Protein AF-A0A183LJD5-F1 (afdb_monomer_lite)

Sequence (108 aa):
MLAHQQLKKSAWPSNQEWQSSRIRQHSSRSTKSRHQIATLRIIVEQSIESNSSLYINFIDYEKAFDSVDGTTLWKLLRHYGVPQKIVNIIQNYYDGLNCKIVHEGQLT

Organism: NCBI:txid48269

Foldseek 3Di:
DDDDDDDDDDDDDPVVVVVVVVCVVVCPPVVVVVVVVVVVVVVVVVCVVVVHDDDDDDDDDPPPVVPDDLVVVLVVCVVVPNDPVVSVVVVCVVVPPPPQDDDPNDTD

Secondary structure (DSSP, 8-state):
--------------HHHHHHHHHHHHHHHHHHHHHHHHHHHHHHHHHHHTT------------TTTSS-HHHHHHHHHHTT--HHHHHHHHHHHT------EETTEE-

Radius of gyration: 26.85 Å; chains: 1; bounding box: 64×61×70 Å

pLDDT: mean 73.1, std 19.79, range [37.75, 97.06]

Structure (mmCIF, N/CA/C/O backbone):
data_AF-A0A183LJD5-F1
#
_entry.id   AF-A0A183LJD5-F1
#
loop_
_atom_site.group_PDB
_atom_site.id
_atom_site.type_symbol
_atom_site.label_atom_id
_atom_site.label_alt_id
_atom_site.label_comp_id
_atom_site.label_asym_id
_atom_site.label_entity_id
_atom_site.label_seq_id
_atom_site.pdbx_PDB_ins_code
_atom_site.Cartn_x
_atom_site.Cartn_y
_atom_site.Cartn_z
_atom_site.occupancy
_atom_site.B_iso_or_equiv
_atom_site.auth_seq_id
_atom_site.auth_comp_id
_atom_site.auth_asym_id
_atom_site.auth_ato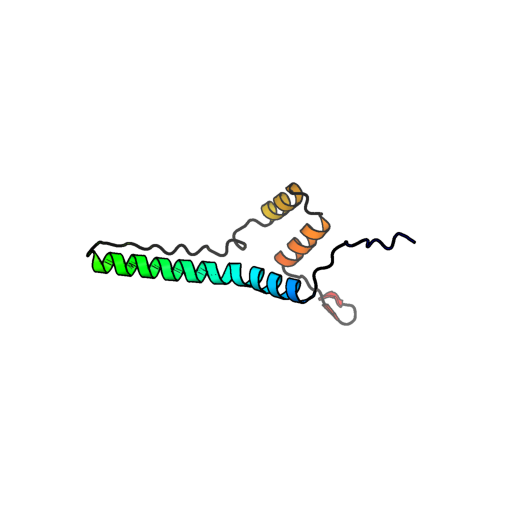m_id
_atom_site.pdbx_PDB_model_num
ATOM 1 N N . MET A 1 1 ? -19.925 50.345 -44.582 1.00 50.72 1 MET A N 1
ATOM 2 C CA . MET A 1 1 ? -20.184 50.134 -43.139 1.00 50.72 1 MET A CA 1
ATOM 3 C C . MET A 1 1 ? -20.678 48.708 -42.961 1.00 50.72 1 MET A C 1
ATOM 5 O O . MET A 1 1 ? -21.448 48.288 -43.812 1.00 50.72 1 MET A O 1
ATOM 9 N N . LEU A 1 2 ? -20.256 48.026 -41.884 1.00 41.53 2 LEU A N 1
ATOM 10 C CA . LEU A 1 2 ? -20.375 46.575 -41.593 1.00 41.53 2 LEU A CA 1
ATOM 11 C C . LEU A 1 2 ? -19.231 45.754 -42.230 1.00 41.53 2 LEU A C 1
ATOM 13 O O . LEU A 1 2 ? -18.918 45.966 -43.390 1.00 41.53 2 LEU A O 1
ATOM 17 N N . ALA A 1 3 ? -18.525 44.845 -41.555 1.00 40.28 3 ALA A N 1
ATOM 18 C CA . ALA A 1 3 ? -18.724 44.225 -40.251 1.00 40.28 3 ALA A CA 1
ATOM 19 C C . ALA A 1 3 ? -17.363 43.991 -39.569 1.00 40.28 3 ALA A C 1
ATOM 21 O O . ALA A 1 3 ? -16.449 43.421 -40.158 1.00 40.28 3 ALA A O 1
ATOM 22 N N . HIS A 1 4 ? -17.248 44.411 -38.311 1.00 45.16 4 HIS A N 1
ATOM 23 C CA . HIS A 1 4 ? -16.160 44.013 -37.429 1.00 45.16 4 HIS A CA 1
ATOM 24 C C . HIS A 1 4 ? -16.742 42.934 -36.514 1.00 45.16 4 HIS A C 1
ATOM 26 O O . HIS A 1 4 ? -17.504 43.243 -35.599 1.00 45.16 4 HIS A O 1
ATOM 32 N N . GLN A 1 5 ? -16.458 41.663 -36.807 1.00 47.62 5 GLN A N 1
ATOM 33 C CA . GLN A 1 5 ? -16.911 40.544 -35.986 1.00 47.62 5 GLN A CA 1
ATOM 34 C C . GLN A 1 5 ? -15.732 39.653 -35.598 1.00 47.62 5 GLN A C 1
ATOM 36 O O . GLN A 1 5 ? -15.198 38.877 -36.379 1.00 47.62 5 GLN A O 1
ATOM 41 N N . GLN A 1 6 ? -15.333 39.861 -34.345 1.00 46.94 6 GLN A N 1
ATOM 42 C CA . GLN A 1 6 ? -14.789 38.908 -33.381 1.00 46.94 6 GLN A CA 1
ATOM 43 C C . GLN A 1 6 ? -14.782 37.433 -33.820 1.00 46.94 6 GLN A C 1
ATOM 45 O O . GLN A 1 6 ? -15.837 36.815 -33.953 1.00 46.94 6 GLN A O 1
ATOM 50 N N . LEU A 1 7 ? -13.592 36.831 -33.833 1.00 40.38 7 LEU A N 1
ATOM 51 C CA . LEU A 1 7 ? -13.413 35.395 -33.634 1.00 40.38 7 LEU A CA 1
ATOM 52 C C . LEU A 1 7 ? -12.653 35.176 -32.323 1.00 40.38 7 LEU A C 1
ATOM 54 O O . LEU A 1 7 ? -11.437 35.330 -32.240 1.00 40.38 7 LEU A O 1
ATOM 58 N N . LYS A 1 8 ? -13.403 34.832 -31.271 1.00 45.53 8 LYS A N 1
ATOM 59 C CA . LYS A 1 8 ? -12.852 34.206 -30.069 1.00 45.53 8 LYS A CA 1
ATOM 60 C C . LYS A 1 8 ? -12.678 32.702 -30.314 1.00 45.53 8 LYS A C 1
ATOM 62 O O . LYS A 1 8 ? -13.601 32.068 -30.818 1.00 45.53 8 LYS A O 1
ATOM 67 N N . LYS A 1 9 ? -11.594 32.176 -29.725 1.00 45.16 9 LYS A N 1
ATOM 68 C CA . LYS A 1 9 ? -11.431 30.884 -29.013 1.00 45.16 9 LYS A CA 1
ATOM 69 C C . LYS A 1 9 ? -10.458 29.884 -29.655 1.00 45.16 9 LYS A C 1
ATOM 71 O O . LYS A 1 9 ? -10.830 29.147 -30.552 1.00 45.16 9 LYS A O 1
ATOM 76 N N . SER A 1 10 ? -9.302 29.725 -29.011 1.00 38.56 10 SER A N 1
ATOM 77 C CA . SER A 1 10 ? -8.817 28.417 -28.526 1.00 38.56 10 SER A CA 1
ATOM 78 C C . SER A 1 10 ? -7.701 28.675 -27.501 1.00 38.56 10 SER A C 1
ATOM 80 O O . SER A 1 10 ? -6.559 28.934 -27.851 1.00 38.56 10 SER A O 1
ATOM 82 N N . ALA A 1 11 ? -8.074 28.931 -26.248 1.00 52.81 11 ALA A N 1
ATOM 83 C CA . ALA A 1 11 ? -8.071 27.913 -25.193 1.00 52.81 11 ALA A CA 1
ATOM 84 C C . ALA A 1 11 ? -6.656 27.630 -24.651 1.00 52.81 11 ALA A C 1
ATOM 86 O O . ALA A 1 11 ? -6.102 26.555 -24.848 1.00 52.81 11 ALA A O 1
ATOM 87 N N . TRP A 1 12 ? -6.100 28.598 -23.916 1.00 37.75 12 TRP A N 1
ATOM 88 C CA . TRP A 1 12 ? -5.090 28.311 -22.900 1.00 37.75 12 TRP A CA 1
ATOM 89 C C . TRP A 1 12 ? -5.568 28.911 -21.574 1.00 37.75 12 TRP A C 1
ATOM 91 O O . TRP A 1 12 ? -5.804 30.122 -21.529 1.00 37.75 12 TRP A O 1
ATOM 101 N N . PRO A 1 13 ? -5.776 28.101 -20.523 1.00 46.25 13 PRO A N 1
ATOM 102 C CA . PRO A 1 13 ? -6.211 28.624 -19.241 1.00 46.25 13 PRO A CA 1
ATOM 103 C C . PRO A 1 13 ? -5.095 29.488 -18.648 1.00 46.25 13 PRO A C 1
ATOM 105 O O . PRO A 1 13 ? -3.917 29.115 -18.670 1.00 46.25 13 PRO A O 1
ATOM 108 N N . SER A 1 14 ? -5.456 30.675 -18.160 1.00 64.81 14 SER A N 1
ATOM 109 C CA . SER A 1 14 ? -4.505 31.616 -17.567 1.00 64.81 14 SER A CA 1
ATOM 110 C C . SER A 1 14 ? -3.893 31.018 -16.293 1.00 64.81 14 SER A C 1
ATOM 112 O O . SER A 1 14 ? -4.463 30.129 -15.657 1.00 64.81 14 SER A O 1
ATOM 114 N N . ASN A 1 15 ? -2.708 31.492 -15.898 1.00 57.56 15 ASN A N 1
ATOM 115 C CA . ASN A 1 15 ? -1.936 30.928 -14.781 1.00 57.56 15 ASN A CA 1
ATOM 116 C C . ASN A 1 15 ? -2.719 30.798 -13.452 1.00 57.56 15 ASN A C 1
ATOM 118 O O . ASN A 1 15 ? -2.361 29.961 -12.625 1.00 57.56 15 ASN A O 1
ATOM 122 N N . GLN A 1 16 ? -3.798 31.561 -13.242 1.00 49.41 16 GLN A N 1
ATOM 123 C CA . GLN A 1 16 ? -4.675 31.426 -12.072 1.00 49.41 16 GLN A CA 1
ATOM 124 C C . GLN A 1 16 ? -5.545 30.163 -12.108 1.00 49.41 16 GLN A C 1
ATOM 126 O O . GLN A 1 16 ? -5.702 29.512 -11.078 1.00 49.41 16 GLN A O 1
ATOM 131 N N . GLU A 1 17 ? -6.045 29.748 -13.273 1.00 52.66 17 GLU A N 1
ATOM 132 C CA . GLU A 1 17 ? -6.800 28.496 -13.410 1.00 52.66 17 GLU A CA 1
ATOM 133 C C . GLU A 1 17 ? -5.898 27.276 -13.194 1.00 52.66 17 GLU A C 1
ATOM 135 O O . GLU A 1 17 ? -6.329 26.294 -12.585 1.00 52.66 17 GLU A O 1
ATOM 140 N N . TRP A 1 18 ? -4.622 27.361 -13.591 1.00 50.34 18 TRP A N 1
ATOM 141 C CA . TRP A 1 18 ? -3.602 26.359 -13.265 1.00 50.34 18 TRP A CA 1
ATOM 142 C C . TRP A 1 18 ? -3.335 26.271 -11.761 1.00 50.34 18 TRP A C 1
ATOM 144 O O . TRP A 1 18 ? -3.267 25.170 -11.218 1.00 50.34 18 TRP A O 1
ATOM 154 N N . GLN A 1 19 ? -3.222 27.409 -11.075 1.00 46.94 19 GLN A N 1
ATOM 155 C CA . GLN A 1 19 ? -3.029 27.471 -9.621 1.00 46.94 19 GLN A CA 1
ATOM 156 C C . GLN A 1 19 ? -4.251 26.903 -8.876 1.00 46.94 19 GLN A C 1
ATOM 158 O O . GLN A 1 19 ? -4.103 26.034 -8.016 1.00 46.94 19 GLN A O 1
ATOM 163 N N . SER A 1 20 ? -5.471 27.291 -9.264 1.00 48.88 20 SER A N 1
ATOM 164 C CA . SER A 1 20 ? -6.712 26.766 -8.677 1.00 48.88 20 SER A CA 1
ATOM 165 C C . SER A 1 20 ? -6.939 25.280 -8.981 1.00 48.88 20 SER A C 1
ATOM 167 O O . SER A 1 20 ? -7.474 24.552 -8.145 1.00 48.88 20 SER A O 1
ATOM 169 N N . SER A 1 21 ? -6.516 24.796 -10.150 1.00 47.62 21 SER A N 1
ATOM 170 C CA . SER A 1 21 ? -6.586 23.370 -10.507 1.00 47.62 21 SER A CA 1
ATOM 171 C C . SER A 1 21 ? -5.537 22.542 -9.760 1.00 47.62 21 SER A C 1
ATOM 173 O O . SER A 1 21 ? -5.839 21.439 -9.310 1.00 47.62 21 SER A O 1
ATOM 175 N N . ARG A 1 22 ? -4.345 23.099 -9.516 1.00 46.28 22 ARG A N 1
ATOM 176 C CA . ARG A 1 22 ? -3.282 22.479 -8.708 1.00 46.28 22 ARG A CA 1
ATOM 177 C C . ARG A 1 22 ? -3.662 22.377 -7.228 1.00 46.28 22 ARG A C 1
ATOM 179 O O . ARG A 1 22 ? -3.438 21.335 -6.620 1.00 46.28 22 ARG A O 1
ATOM 186 N N . ILE A 1 23 ? -4.318 23.402 -6.674 1.00 54.09 23 ILE A N 1
ATOM 187 C CA . ILE A 1 23 ? -4.860 23.385 -5.302 1.00 54.09 23 ILE A CA 1
ATOM 188 C C . ILE A 1 23 ? -6.006 22.364 -5.174 1.00 54.09 23 ILE A C 1
ATOM 190 O O . ILE A 1 23 ? -6.050 21.614 -4.198 1.00 54.09 23 ILE A O 1
ATOM 194 N N . ARG A 1 24 ? -6.887 22.244 -6.180 1.00 50.72 24 ARG A N 1
ATOM 195 C CA . ARG A 1 24 ? -7.938 21.205 -6.206 1.00 50.72 24 ARG A CA 1
ATOM 196 C C . ARG A 1 24 ? -7.371 19.782 -6.279 1.00 50.72 24 ARG A C 1
ATOM 198 O O . ARG A 1 24 ? -7.883 18.888 -5.603 1.00 50.72 24 ARG A O 1
ATOM 205 N N . GLN A 1 25 ? -6.289 19.565 -7.029 1.00 49.78 25 GLN A N 1
ATOM 206 C CA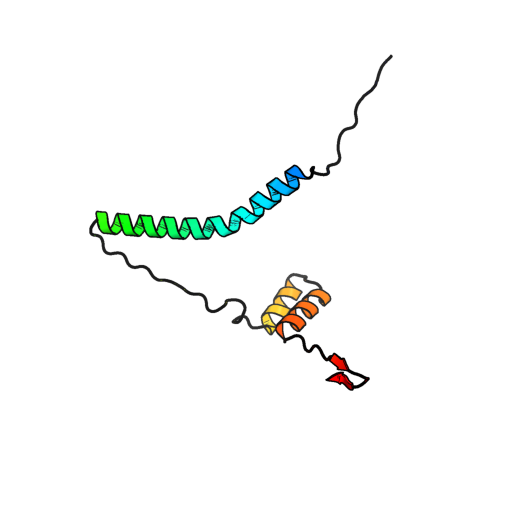 . GLN A 1 25 ? -5.668 18.240 -7.131 1.00 49.78 25 GLN A CA 1
ATOM 207 C C . GLN A 1 25 ? -4.827 17.859 -5.900 1.00 49.78 25 GLN A C 1
ATOM 209 O O . GLN A 1 25 ? -4.865 16.701 -5.489 1.00 49.78 25 GLN A O 1
ATOM 214 N N . HIS A 1 26 ? -4.172 18.815 -5.225 1.00 39.19 26 HIS A N 1
ATOM 215 C CA . HIS A 1 26 ? -3.454 18.547 -3.965 1.00 39.19 26 HIS A CA 1
ATOM 216 C C . HIS A 1 26 ? -4.371 18.405 -2.738 1.00 39.19 26 HIS A C 1
ATOM 218 O O . HIS A 1 26 ? -4.029 17.692 -1.795 1.00 39.19 26 HIS A O 1
ATOM 224 N N . SER A 1 27 ? -5.555 19.023 -2.752 1.00 50.38 27 SER A N 1
ATOM 225 C CA . SER A 1 27 ? -6.527 18.929 -1.652 1.00 50.38 27 SER A CA 1
ATOM 226 C C . SER A 1 27 ? -7.233 17.565 -1.586 1.00 50.38 27 SER A C 1
ATOM 228 O O . SER A 1 27 ? -7.740 17.150 -0.549 1.00 50.38 27 SER A O 1
ATOM 230 N N . SER A 1 28 ? -7.230 16.787 -2.666 1.00 51.06 28 SER A N 1
ATOM 231 C CA . SER A 1 28 ? -8.077 15.591 -2.769 1.00 51.06 28 SER A CA 1
ATOM 232 C C . SER A 1 28 ? -7.557 14.356 -2.015 1.00 51.06 28 SER A C 1
ATOM 234 O O . SER A 1 28 ? -8.312 13.396 -1.829 1.00 51.06 28 SER A O 1
ATOM 236 N N . ARG A 1 29 ? -6.281 14.343 -1.606 1.00 46.88 29 ARG A N 1
ATOM 237 C CA . ARG A 1 29 ? -5.625 13.175 -0.985 1.00 46.88 29 ARG A CA 1
ATOM 238 C C . ARG A 1 29 ? -5.418 13.343 0.523 1.00 46.88 29 ARG A C 1
ATOM 240 O O . ARG A 1 29 ? -5.668 12.397 1.259 1.00 46.88 29 ARG A O 1
ATOM 247 N N . SER A 1 30 ? -5.085 14.548 0.992 1.00 52.72 30 SER A N 1
ATOM 248 C CA . SER A 1 30 ? -5.008 14.869 2.431 1.00 52.72 30 SER A CA 1
ATOM 249 C C . SER A 1 30 ? -6.387 14.957 3.093 1.00 52.72 30 SER A C 1
ATOM 251 O O . SER A 1 30 ? -6.544 14.646 4.275 1.00 52.72 30 SER A O 1
ATOM 253 N N . THR A 1 31 ? -7.408 15.333 2.320 1.00 56.97 31 THR A N 1
ATOM 254 C CA . THR A 1 31 ? -8.778 15.470 2.817 1.00 56.97 31 THR A CA 1
ATOM 255 C C . THR A 1 31 ? -9.391 14.110 3.166 1.00 56.97 31 THR A C 1
ATOM 257 O O . THR A 1 31 ? -10.043 14.005 4.199 1.00 56.97 31 THR A O 1
ATOM 260 N N . LYS A 1 32 ? -9.117 13.039 2.405 1.00 62.78 32 LYS A N 1
ATOM 261 C CA . LYS A 1 32 ? -9.710 11.707 2.651 1.00 62.78 32 LYS A CA 1
ATOM 262 C C . LYS A 1 32 ? -9.285 11.093 3.990 1.00 62.78 32 LYS A C 1
ATOM 264 O O . LYS A 1 32 ? -10.147 10.662 4.749 1.00 62.78 32 LYS A O 1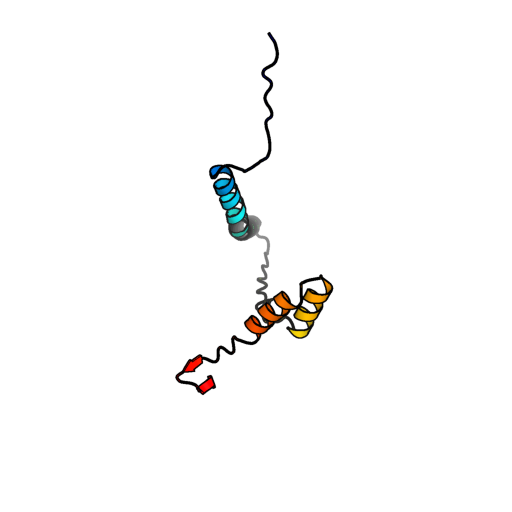
ATOM 269 N N . SER A 1 33 ? -7.993 11.128 4.322 1.00 73.38 33 SER A N 1
ATOM 270 C CA . SER A 1 33 ? -7.484 10.594 5.596 1.00 73.38 33 SER A CA 1
ATOM 271 C C . SER A 1 33 ? -8.009 11.376 6.804 1.00 73.38 33 SER A C 1
ATOM 273 O O . SER A 1 33 ? -8.383 10.784 7.811 1.00 73.38 33 SER A O 1
ATOM 275 N N . ARG A 1 34 ? -8.121 12.709 6.694 1.00 82.25 34 ARG A N 1
ATOM 276 C CA . ARG A 1 34 ? -8.714 13.542 7.757 1.00 82.25 34 ARG A CA 1
ATOM 277 C C . ARG A 1 34 ? -10.188 13.222 8.000 1.00 82.25 34 ARG A C 1
ATOM 279 O O . ARG A 1 34 ? -10.613 13.218 9.150 1.00 82.25 34 ARG A O 1
ATOM 286 N N . HIS A 1 35 ? -10.950 12.948 6.941 1.00 87.88 35 HIS A N 1
ATOM 287 C CA . HIS A 1 35 ? -12.358 12.569 7.068 1.00 87.88 35 HIS A CA 1
ATOM 288 C C . HIS A 1 35 ? -12.503 11.207 7.749 1.00 87.88 35 HIS A C 1
ATOM 290 O O . HIS A 1 35 ? -13.291 11.091 8.675 1.00 87.88 35 HIS A O 1
ATOM 296 N N . GLN A 1 36 ? -11.692 10.213 7.374 1.00 85.25 36 GLN A N 1
ATOM 297 C CA . GLN A 1 36 ? -11.714 8.889 8.010 1.00 85.25 36 GLN A CA 1
ATOM 298 C C . GLN A 1 36 ? -11.435 8.961 9.520 1.00 85.25 36 GLN A C 1
ATOM 300 O O . GLN A 1 36 ? -12.150 8.341 10.302 1.00 85.25 36 GLN A O 1
ATOM 305 N N . ILE A 1 37 ? -10.458 9.773 9.943 1.00 90.06 37 ILE A N 1
ATOM 306 C CA . ILE A 1 37 ? -10.153 9.991 11.369 1.00 90.06 37 ILE A CA 1
ATOM 307 C C . ILE A 1 37 ? -11.318 10.685 12.087 1.00 90.06 37 ILE A C 1
ATOM 309 O O . ILE A 1 37 ? -11.703 10.273 13.180 1.00 90.06 37 ILE A O 1
ATOM 313 N N . ALA A 1 38 ? -11.900 11.723 11.478 1.00 92.62 38 ALA A N 1
ATOM 314 C CA . ALA A 1 38 ? -13.042 12.427 12.057 1.00 92.62 38 ALA A CA 1
ATOM 315 C C . ALA A 1 38 ? -14.269 11.509 12.197 1.00 92.62 38 ALA A C 1
ATOM 317 O O . ALA A 1 38 ? -14.928 11.519 13.231 1.00 92.62 38 ALA A O 1
ATOM 318 N N . THR A 1 39 ? -14.542 10.674 11.193 1.00 92.81 39 THR A N 1
ATOM 319 C CA . THR A 1 39 ? -15.632 9.692 11.221 1.00 92.81 39 THR A CA 1
ATOM 320 C C . THR A 1 39 ? -15.427 8.643 12.309 1.00 92.81 39 THR A C 1
ATOM 322 O O . THR A 1 39 ? -16.357 8.381 13.065 1.00 92.81 39 THR A O 1
ATOM 325 N N . LEU A 1 40 ? -14.220 8.078 12.441 1.00 93.88 40 LEU A N 1
ATOM 326 C CA . LEU A 1 40 ? -13.912 7.133 13.522 1.00 93.88 40 LEU A CA 1
ATOM 327 C C . LEU A 1 40 ? -14.143 7.760 14.896 1.00 93.88 40 LEU A C 1
ATOM 329 O O . LEU A 1 40 ? -14.735 7.129 15.767 1.00 93.88 40 LEU A O 1
ATOM 333 N N . ARG A 1 41 ? -13.727 9.018 15.072 1.00 94.69 41 ARG A N 1
ATOM 334 C CA . ARG A 1 41 ? -13.936 9.748 16.321 1.00 94.69 41 ARG A CA 1
ATOM 335 C C . ARG A 1 41 ? -15.422 9.890 16.665 1.00 94.69 41 ARG A C 1
ATOM 337 O O . ARG A 1 41 ? -15.795 9.597 17.794 1.00 94.69 41 ARG A O 1
ATOM 344 N N . ILE A 1 42 ? -16.257 10.263 15.694 1.00 96.19 42 ILE A N 1
ATOM 345 C CA . ILE A 1 42 ? -17.713 10.381 15.886 1.00 96.19 42 ILE A CA 1
ATOM 346 C C . ILE A 1 42 ? -18.330 9.031 16.281 1.00 96.19 42 ILE A C 1
ATOM 348 O O . ILE A 1 42 ? -19.132 8.975 17.207 1.00 96.19 42 ILE A O 1
ATOM 352 N N . ILE A 1 43 ? -17.941 7.937 15.616 1.00 95.31 43 ILE A N 1
ATOM 353 C CA . ILE A 1 43 ? -18.455 6.587 15.913 1.00 95.31 43 ILE A CA 1
ATOM 354 C C . ILE A 1 43 ? -18.086 6.159 17.342 1.00 95.31 43 ILE A C 1
ATOM 356 O O . ILE A 1 43 ? -18.920 5.607 18.058 1.00 95.31 43 ILE A O 1
ATOM 360 N N . VAL A 1 44 ? -16.854 6.443 17.777 1.00 95.62 44 VAL A N 1
ATOM 361 C CA . VAL A 1 44 ? -16.409 6.170 19.152 1.00 95.62 44 VAL A CA 1
ATOM 362 C C . VAL A 1 44 ? -17.224 6.981 20.157 1.00 95.62 44 VAL A C 1
ATOM 364 O O . VAL A 1 44 ? -17.751 6.406 21.107 1.00 95.62 44 VAL A O 1
ATOM 367 N N . GLU A 1 45 ? -17.375 8.287 19.936 1.00 96.62 45 GLU A N 1
ATOM 368 C CA . GLU A 1 45 ? -18.133 9.180 20.823 1.00 96.62 45 GLU A CA 1
ATOM 369 C C . GLU A 1 45 ? -19.596 8.719 20.973 1.00 96.62 45 GLU A C 1
ATOM 371 O O . GLU A 1 45 ? -20.080 8.581 22.096 1.00 96.62 45 GLU A O 1
ATOM 376 N N . GLN A 1 46 ? -20.259 8.351 19.872 1.00 97.06 46 GLN A N 1
ATOM 377 C CA . GLN A 1 46 ? -21.629 7.819 19.890 1.00 97.06 46 GLN A CA 1
ATOM 378 C C . GLN A 1 46 ? -21.748 6.482 20.631 1.00 97.06 46 GLN A C 1
ATOM 380 O O . GLN A 1 46 ? -22.744 6.238 21.316 1.00 97.06 46 GLN A O 1
ATOM 385 N N . SER A 1 47 ? -20.743 5.608 20.511 1.00 96.31 47 SER A N 1
ATOM 386 C CA . SER A 1 47 ? -20.753 4.311 21.196 1.00 96.31 47 SER A CA 1
ATOM 387 C C . SER A 1 47 ? -20.646 4.448 22.717 1.00 96.31 47 SER A C 1
ATOM 389 O O . SER A 1 47 ? -21.313 3.714 23.447 1.00 96.31 47 SER A O 1
ATOM 391 N N . ILE A 1 48 ? -19.864 5.432 23.178 1.00 96.19 48 ILE A N 1
ATOM 392 C CA . ILE A 1 48 ? -19.725 5.786 24.594 1.00 96.19 48 ILE A CA 1
ATOM 393 C C . ILE A 1 48 ? -21.039 6.375 25.108 1.00 96.19 48 ILE A C 1
ATOM 395 O O . ILE A 1 48 ? -21.534 5.949 26.148 1.00 96.19 48 ILE A O 1
ATOM 399 N N . GLU A 1 49 ? -21.626 7.314 24.362 1.00 96.62 49 GLU A N 1
ATOM 400 C CA . GLU A 1 49 ? -22.905 7.945 24.711 1.00 96.62 49 GLU A CA 1
ATOM 401 C C . GLU A 1 49 ? -24.044 6.919 24.818 1.00 96.62 49 GLU A C 1
ATOM 403 O O . GLU A 1 49 ? -24.879 6.997 25.718 1.00 96.62 49 GLU A O 1
ATOM 408 N N . SER A 1 50 ? -24.039 5.907 23.947 1.00 95.44 50 SER A N 1
ATOM 409 C CA . SER A 1 50 ? -25.080 4.875 23.892 1.00 95.44 50 SER A CA 1
ATOM 410 C C . SER A 1 50 ? -24.814 3.659 24.791 1.00 95.44 50 SER A C 1
ATOM 412 O O . SER A 1 50 ? -25.610 2.721 24.774 1.00 95.44 50 SER A O 1
ATOM 414 N N . ASN A 1 51 ? -23.709 3.628 25.553 1.00 95.50 51 ASN A N 1
ATOM 415 C CA . ASN A 1 51 ? -23.264 2.451 26.323 1.00 95.50 51 ASN A CA 1
ATOM 416 C C . ASN A 1 51 ? -23.215 1.148 25.490 1.00 95.50 51 ASN A C 1
ATOM 418 O O . ASN A 1 51 ? -23.478 0.049 25.984 1.00 95.50 51 ASN A O 1
ATOM 422 N N . SER A 1 52 ? -22.884 1.263 24.203 1.00 95.81 52 SER A N 1
ATOM 423 C CA . SER A 1 52 ? -22.801 0.131 23.278 1.00 95.81 52 SER A CA 1
ATOM 424 C C . SER A 1 52 ? -21.361 -0.354 23.137 1.00 95.81 52 SER A C 1
ATOM 426 O O . SER A 1 52 ? -20.436 0.458 23.089 1.00 95.81 52 SER A O 1
ATOM 428 N N . SER A 1 53 ? -21.156 -1.664 23.000 1.00 94.56 53 SER A N 1
ATOM 429 C CA . SER A 1 53 ? -19.836 -2.205 22.674 1.00 94.56 53 SER A CA 1
ATOM 430 C C . SER A 1 53 ? -19.427 -1.832 21.243 1.00 94.56 53 SER A C 1
ATOM 432 O O . SER A 1 53 ? -20.203 -1.971 20.298 1.00 94.56 53 SER A O 1
ATOM 434 N N . LEU A 1 54 ? -18.184 -1.373 21.078 1.00 95.12 54 LEU A N 1
ATOM 435 C CA . LEU A 1 54 ? -17.589 -1.026 19.788 1.00 95.12 54 LEU A CA 1
ATOM 436 C C . LEU A 1 54 ? -16.260 -1.767 19.614 1.00 95.12 54 LEU A C 1
ATOM 438 O O . LEU A 1 54 ? -15.399 -1.722 20.491 1.00 95.12 54 LEU A O 1
ATOM 442 N N . TYR A 1 55 ? -16.079 -2.408 18.459 1.00 93.50 55 TYR A N 1
ATOM 443 C CA . TYR A 1 55 ? -14.837 -3.080 18.078 1.00 93.50 55 TYR A CA 1
ATOM 444 C C . TYR A 1 55 ? -14.258 -2.414 16.830 1.00 93.50 55 TYR A C 1
ATOM 446 O O . TYR A 1 55 ? -14.954 -2.248 15.830 1.00 93.50 55 TYR A O 1
ATOM 454 N N . ILE A 1 56 ? -12.978 -2.041 16.884 1.00 90.31 56 ILE A N 1
ATOM 455 C CA . ILE A 1 56 ? -12.256 -1.408 15.775 1.00 90.31 56 ILE A CA 1
ATOM 456 C C . ILE A 1 56 ? -11.069 -2.300 15.416 1.00 90.31 56 ILE A C 1
ATOM 458 O O . ILE A 1 56 ? -10.276 -2.648 16.288 1.00 90.31 56 ILE A O 1
ATOM 462 N N . ASN A 1 57 ? -10.939 -2.648 14.135 1.00 90.12 57 ASN A N 1
ATOM 463 C CA . ASN A 1 57 ? -9.786 -3.373 13.607 1.00 90.12 57 ASN A CA 1
ATOM 464 C C . ASN A 1 57 ? -8.987 -2.466 12.664 1.00 90.12 57 ASN A C 1
ATOM 466 O O . ASN A 1 57 ? -9.554 -1.896 11.729 1.00 90.12 57 ASN A O 1
ATOM 470 N N . PHE A 1 58 ? -7.679 -2.352 12.890 1.00 83.56 58 PHE A N 1
ATOM 471 C CA . PHE A 1 58 ? -6.773 -1.640 11.993 1.00 83.56 58 PHE A CA 1
ATOM 472 C C . PHE A 1 58 ? -6.112 -2.648 11.057 1.00 83.56 58 PHE A C 1
ATOM 474 O O . PHE A 1 58 ? -5.344 -3.499 11.493 1.00 83.56 58 PHE A O 1
ATOM 481 N N . ILE A 1 59 ? -6.423 -2.546 9.766 1.00 83.50 59 ILE A N 1
ATOM 482 C CA . ILE A 1 59 ? -5.753 -3.324 8.724 1.00 83.50 59 ILE A CA 1
ATOM 483 C C . ILE A 1 59 ? -4.594 -2.475 8.219 1.00 83.50 59 ILE A C 1
ATOM 485 O O . ILE A 1 59 ? -4.812 -1.501 7.495 1.00 83.50 59 ILE A O 1
ATOM 489 N N . ASP A 1 60 ? -3.379 -2.831 8.623 1.00 78.12 60 ASP A N 1
ATOM 490 C CA . ASP A 1 60 ? -2.179 -2.319 7.975 1.00 78.12 60 ASP A CA 1
ATOM 491 C C . ASP A 1 60 ? -1.867 -3.218 6.779 1.00 78.12 60 ASP A C 1
ATOM 493 O O . ASP A 1 60 ? -1.720 -4.434 6.918 1.00 78.12 60 ASP A O 1
ATOM 497 N N . TYR A 1 61 ? -1.837 -2.635 5.585 1.00 68.00 61 TYR A N 1
ATOM 498 C CA . TYR A 1 61 ? -1.405 -3.374 4.409 1.00 68.00 61 TYR A CA 1
ATOM 499 C C . TYR A 1 61 ? 0.119 -3.402 4.432 1.00 68.00 61 TYR A C 1
ATOM 501 O O . TYR A 1 61 ? 0.749 -2.357 4.250 1.00 68.00 61 TYR A O 1
ATOM 509 N N . GLU A 1 62 ? 0.706 -4.591 4.600 1.00 70.00 62 GLU A N 1
ATOM 510 C CA . GLU A 1 62 ? 2.114 -4.804 4.263 1.00 70.00 62 GLU A CA 1
ATOM 511 C C . GLU A 1 62 ? 2.336 -4.222 2.869 1.00 70.00 62 GLU A C 1
ATOM 513 O O . GLU A 1 62 ? 1.551 -4.505 1.959 1.00 70.00 62 GLU A O 1
ATOM 518 N N . LYS A 1 63 ? 3.323 -3.321 2.757 1.00 71.69 63 LYS A N 1
ATOM 519 C CA . LYS A 1 63 ? 3.560 -2.438 1.610 1.00 71.69 63 LYS A CA 1
ATOM 520 C C . LYS A 1 63 ? 3.105 -3.094 0.308 1.00 71.69 63 LYS A C 1
ATOM 522 O O . LYS A 1 63 ? 3.802 -3.927 -0.260 1.00 71.69 63 LYS A O 1
ATOM 527 N N . ALA A 1 64 ? 1.926 -2.696 -0.167 1.00 64.69 64 ALA A N 1
ATOM 528 C CA . ALA A 1 64 ? 1.206 -3.429 -1.210 1.00 64.69 64 ALA A CA 1
ATOM 529 C C . ALA A 1 64 ? 1.937 -3.486 -2.563 1.00 64.69 64 ALA A C 1
ATOM 531 O O . ALA A 1 64 ? 1.493 -4.184 -3.464 1.00 64.69 64 ALA A O 1
ATOM 532 N N . PHE A 1 65 ? 3.027 -2.734 -2.724 1.00 60.72 65 PHE A N 1
ATOM 533 C CA . PHE A 1 65 ? 3.886 -2.767 -3.905 1.00 60.72 65 PHE A CA 1
ATOM 534 C C . PHE A 1 65 ? 5.137 -3.637 -3.728 1.00 60.72 65 PHE A C 1
ATOM 536 O O . PHE A 1 65 ? 5.690 -4.066 -4.734 1.00 60.72 65 PHE A O 1
ATOM 543 N N . ASP A 1 66 ? 5.553 -3.923 -2.491 1.00 67.50 66 ASP A N 1
ATOM 544 C CA . ASP A 1 66 ? 6.709 -4.780 -2.190 1.00 67.50 66 ASP A CA 1
ATOM 545 C C . ASP A 1 66 ? 6.310 -6.269 -2.219 1.00 67.50 66 ASP A C 1
ATOM 547 O O . ASP A 1 66 ? 7.154 -7.133 -2.437 1.00 67.50 66 ASP A O 1
ATOM 551 N N . SER A 1 67 ? 5.018 -6.577 -2.043 1.00 72.81 67 SER A N 1
ATOM 552 C CA . SER A 1 67 ? 4.470 -7.942 -2.076 1.00 72.81 67 SER A CA 1
ATOM 553 C C . SER A 1 67 ? 4.0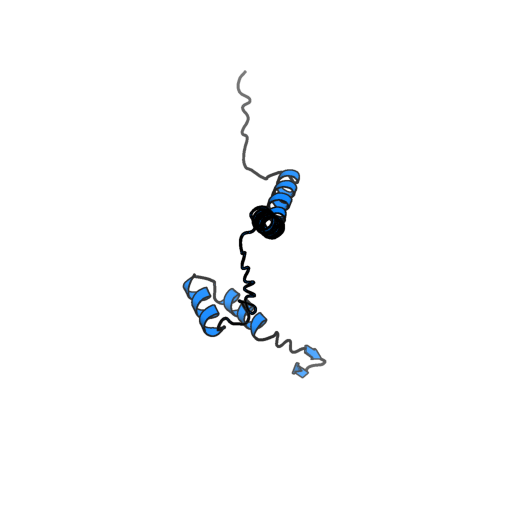05 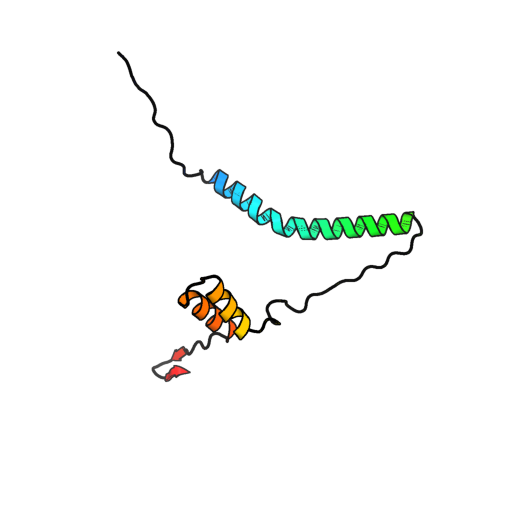-8.411 -3.461 1.00 72.81 67 SER A C 1
ATOM 555 O O . SER A 1 67 ? 3.640 -9.575 -3.634 1.00 72.81 67 SER A O 1
ATOM 557 N N . VAL A 1 68 ? 4.002 -7.530 -4.467 1.00 79.19 68 VAL A N 1
ATOM 558 C CA . VAL A 1 68 ? 3.610 -7.892 -5.836 1.00 79.19 68 VAL A CA 1
ATOM 559 C C . VAL A 1 68 ? 4.772 -8.597 -6.528 1.00 79.19 68 VAL A C 1
ATOM 561 O O . VAL A 1 68 ? 5.860 -8.039 -6.642 1.00 79.19 68 VAL A O 1
ATOM 564 N N . ASP A 1 69 ? 4.530 -9.795 -7.071 1.00 83.88 69 ASP A N 1
ATOM 565 C CA . ASP A 1 69 ? 5.498 -10.466 -7.945 1.00 83.88 69 ASP A CA 1
ATOM 566 C C . ASP A 1 69 ? 5.805 -9.587 -9.170 1.00 83.88 69 ASP A C 1
ATOM 568 O O . ASP A 1 69 ? 4.953 -9.372 -10.043 1.00 83.88 69 ASP A O 1
ATOM 572 N N . GLY A 1 70 ? 7.046 -9.098 -9.247 1.00 84.25 70 GLY A N 1
ATOM 573 C CA . GLY A 1 70 ? 7.515 -8.240 -10.334 1.00 84.25 70 GLY A CA 1
ATOM 574 C C . GLY A 1 70 ? 7.303 -8.882 -11.705 1.00 84.25 70 GLY A C 1
ATOM 575 O O . GLY A 1 70 ? 6.892 -8.212 -12.651 1.00 84.25 70 GLY A O 1
ATOM 576 N N . THR A 1 71 ? 7.456 -10.205 -11.814 1.00 87.00 71 THR A N 1
ATOM 577 C CA . THR A 1 71 ? 7.246 -10.928 -13.078 1.00 87.00 71 THR A CA 1
ATOM 578 C C . THR A 1 71 ? 5.816 -10.765 -13.591 1.00 87.00 71 THR A C 1
ATOM 580 O O . THR A 1 71 ? 5.589 -10.525 -14.784 1.00 87.00 71 THR A O 1
ATOM 583 N N . THR A 1 72 ? 4.845 -10.884 -12.690 1.00 90.12 72 THR A N 1
ATOM 584 C CA . THR A 1 72 ? 3.424 -10.679 -12.971 1.00 90.12 72 THR A CA 1
ATOM 585 C C . THR A 1 72 ? 3.130 -9.213 -13.289 1.00 90.12 72 THR A C 1
ATOM 587 O O . THR A 1 72 ? 2.415 -8.930 -14.255 1.00 90.12 72 THR A O 1
ATOM 590 N N . LEU A 1 73 ? 3.753 -8.275 -12.572 1.00 89.75 73 LEU A N 1
ATOM 591 C CA . LEU A 1 73 ? 3.607 -6.839 -12.813 1.00 89.75 73 LEU A CA 1
ATOM 592 C C . LEU A 1 73 ? 4.058 -6.431 -14.226 1.00 89.75 73 LEU A C 1
ATOM 594 O O . LEU A 1 73 ? 3.319 -5.752 -14.944 1.00 89.75 73 LEU A O 1
ATOM 598 N N . TRP A 1 74 ? 5.225 -6.896 -14.682 1.00 90.12 74 TRP A N 1
ATOM 599 C CA . TRP A 1 74 ? 5.733 -6.574 -16.023 1.00 90.12 74 TRP A CA 1
ATOM 600 C C . TRP A 1 74 ? 4.848 -7.160 -17.130 1.00 90.12 74 TRP A C 1
ATOM 602 O O . TRP A 1 74 ? 4.661 -6.531 -18.175 1.00 90.12 74 TRP A O 1
ATOM 612 N N . LYS A 1 75 ? 4.283 -8.357 -16.913 1.00 91.50 75 LYS A N 1
ATOM 613 C CA . LYS A 1 75 ? 3.327 -8.984 -17.843 1.00 91.50 75 LYS A CA 1
ATOM 614 C C . LYS A 1 75 ? 2.032 -8.178 -17.940 1.00 91.50 75 LYS A C 1
ATOM 616 O O . LYS A 1 75 ? 1.566 -7.941 -19.052 1.00 91.50 75 LYS A O 1
ATOM 621 N N . LEU A 1 76 ? 1.494 -7.720 -16.808 1.00 93.38 76 LEU A N 1
ATOM 622 C CA . LEU A 1 76 ? 0.288 -6.890 -16.763 1.00 93.38 76 LEU A CA 1
ATOM 623 C C . LEU A 1 76 ? 0.490 -5.562 -17.492 1.00 93.38 76 LEU A C 1
ATOM 625 O O . LEU A 1 76 ? -0.329 -5.197 -18.330 1.00 93.38 76 LEU A O 1
ATOM 629 N N . LEU A 1 77 ? 1.602 -4.867 -17.246 1.00 93.50 77 LEU A N 1
ATOM 630 C CA . LEU A 1 77 ? 1.884 -3.594 -17.915 1.00 93.50 77 LEU A CA 1
ATOM 631 C C . LEU A 1 77 ? 1.933 -3.748 -19.442 1.00 93.50 77 LEU A C 1
ATOM 633 O O . LEU A 1 77 ? 1.339 -2.944 -20.160 1.00 93.50 77 LEU A O 1
ATOM 637 N N . ARG A 1 78 ? 2.563 -4.816 -19.947 1.00 94.31 78 ARG A N 1
ATOM 638 C CA . ARG A 1 78 ? 2.560 -5.119 -21.388 1.00 94.31 78 ARG A CA 1
ATOM 639 C C . ARG A 1 78 ? 1.169 -5.465 -21.910 1.00 94.31 78 ARG A C 1
ATOM 641 O O . ARG A 1 78 ? 0.815 -5.024 -22.997 1.00 94.31 78 ARG A O 1
ATOM 648 N N . HIS A 1 79 ? 0.381 -6.217 -21.141 1.00 95.81 79 HIS A N 1
ATOM 649 C CA . HIS A 1 79 ? -0.994 -6.561 -21.506 1.00 95.81 79 HIS A CA 1
ATOM 650 C C . HIS A 1 79 ? -1.877 -5.315 -21.669 1.00 95.81 79 HIS A C 1
ATOM 652 O O . HIS A 1 79 ? -2.642 -5.226 -22.623 1.00 95.81 79 HIS A O 1
ATOM 658 N N . TYR A 1 80 ? -1.708 -4.317 -20.799 1.00 95.94 80 TYR A N 1
ATOM 659 C CA . TYR A 1 80 ? -2.414 -3.034 -20.884 1.00 95.94 80 TYR A CA 1
ATOM 660 C C . TYR A 1 80 ? -1.814 -2.047 -21.902 1.00 95.94 80 TYR A C 1
ATOM 662 O O . TYR A 1 80 ? -2.232 -0.892 -21.960 1.00 95.94 80 TYR A O 1
ATOM 670 N N . GLY A 1 81 ? -0.848 -2.476 -22.720 1.00 95.38 81 GLY A N 1
ATOM 671 C CA . GLY A 1 81 ? -0.301 -1.667 -23.810 1.00 95.38 81 GLY A CA 1
ATOM 672 C C . GLY A 1 81 ? 0.769 -0.660 -23.389 1.00 95.38 81 GLY A C 1
ATOM 673 O O . GLY A 1 81 ? 1.104 0.232 -24.169 1.00 95.38 81 GLY A O 1
ATOM 674 N N . VAL A 1 82 ? 1.342 -0.786 -22.186 1.00 95.88 82 VAL A N 1
ATOM 675 C CA . VAL A 1 82 ? 2.486 0.041 -21.785 1.00 95.88 82 VAL A CA 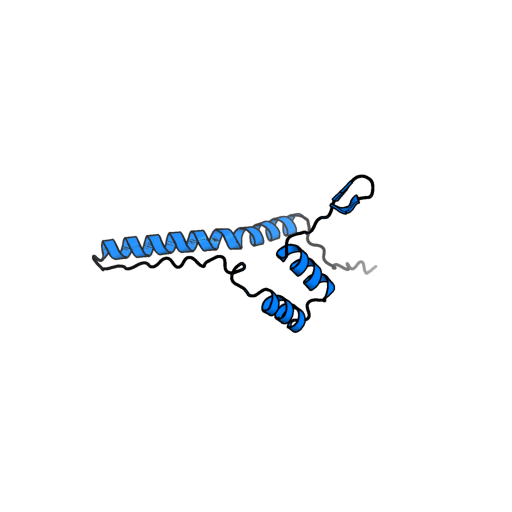1
ATOM 676 C C . VAL A 1 82 ? 3.698 -0.335 -22.651 1.00 95.88 82 VAL A C 1
ATOM 678 O O . VAL A 1 82 ? 4.090 -1.506 -22.673 1.00 95.88 82 VAL A O 1
ATOM 681 N N . PRO A 1 83 ? 4.328 0.627 -23.357 1.00 96.56 83 PRO A N 1
ATOM 682 C CA . PRO A 1 83 ? 5.476 0.350 -24.211 1.00 96.56 83 PRO A CA 1
ATOM 683 C C . PRO A 1 83 ? 6.624 -0.325 -23.459 1.00 96.56 83 PRO A C 1
ATOM 685 O O . PRO A 1 83 ? 6.989 0.094 -22.358 1.00 96.56 83 PRO A O 1
ATOM 688 N N . GLN A 1 84 ? 7.272 -1.299 -24.105 1.00 93.38 84 GLN A N 1
ATOM 689 C CA . GLN A 1 84 ? 8.377 -2.073 -23.526 1.00 93.38 84 GLN A CA 1
ATOM 690 C C . GLN A 1 84 ? 9.482 -1.188 -22.929 1.00 93.38 84 GLN A C 1
ATOM 692 O O . GLN A 1 84 ? 10.029 -1.506 -21.879 1.00 93.38 84 GLN A O 1
ATOM 697 N N . LYS A 1 85 ? 9.782 -0.046 -23.561 1.00 93.75 85 LYS A N 1
ATOM 698 C CA . LYS A 1 85 ? 10.780 0.914 -23.067 1.00 93.75 85 LYS A CA 1
ATOM 699 C C . LYS A 1 85 ? 10.448 1.432 -21.664 1.00 93.75 85 LYS A C 1
ATOM 701 O O . LYS A 1 85 ? 11.346 1.553 -20.841 1.00 93.75 85 LYS A O 1
ATOM 706 N N . ILE A 1 86 ? 9.174 1.717 -21.392 1.00 92.88 86 ILE A N 1
ATOM 707 C CA . ILE A 1 86 ? 8.711 2.191 -20.082 1.00 92.88 86 ILE A CA 1
ATOM 708 C C . ILE A 1 86 ? 8.757 1.043 -19.071 1.00 92.88 86 ILE A C 1
ATOM 710 O O . ILE A 1 86 ? 9.260 1.232 -17.968 1.00 92.88 86 ILE A O 1
ATOM 714 N N . VAL A 1 87 ? 8.317 -0.156 -19.467 1.00 92.88 87 VAL A N 1
ATOM 715 C CA . VAL A 1 87 ? 8.383 -1.354 -18.612 1.00 92.88 87 VAL A CA 1
ATOM 716 C C . VAL A 1 87 ? 9.825 -1.653 -18.189 1.00 92.88 87 VAL A C 1
ATOM 718 O O . VAL A 1 87 ? 10.064 -1.879 -17.011 1.00 92.88 87 VAL A O 1
ATOM 721 N N . ASN A 1 88 ? 10.791 -1.560 -19.108 1.00 91.62 88 ASN A N 1
ATOM 722 C CA . ASN A 1 88 ? 12.210 -1.776 -18.811 1.00 91.62 88 ASN A CA 1
ATOM 723 C C . ASN A 1 88 ? 12.777 -0.733 -17.835 1.00 91.62 88 ASN A C 1
ATOM 725 O O . ASN A 1 88 ? 13.570 -1.079 -16.969 1.00 91.62 88 ASN A O 1
ATOM 729 N N . ILE A 1 89 ? 12.384 0.541 -17.961 1.00 90.38 89 ILE A N 1
ATOM 730 C CA . ILE A 1 89 ? 12.823 1.598 -17.034 1.00 90.38 89 ILE A CA 1
ATOM 731 C C . ILE A 1 89 ? 12.303 1.321 -15.621 1.00 90.38 89 ILE A C 1
ATOM 733 O O . ILE A 1 89 ? 13.060 1.437 -14.662 1.00 90.38 89 ILE A O 1
ATOM 737 N N . ILE A 1 90 ? 11.029 0.940 -15.497 1.00 88.00 90 ILE A N 1
ATOM 738 C CA . ILE A 1 90 ? 10.421 0.609 -14.204 1.00 88.00 90 ILE A CA 1
ATOM 739 C C . ILE A 1 90 ? 11.098 -0.636 -13.623 1.00 88.00 90 ILE A C 1
ATOM 741 O O . ILE A 1 90 ? 11.523 -0.608 -12.476 1.00 88.00 90 ILE A O 1
ATOM 745 N N . GLN A 1 91 ? 11.274 -1.691 -14.417 1.00 88.62 91 GLN A N 1
ATOM 746 C CA . GLN A 1 91 ? 11.946 -2.910 -13.974 1.00 88.62 91 GLN A CA 1
ATOM 747 C C . GLN A 1 91 ? 13.371 -2.627 -13.466 1.00 88.62 91 GLN A C 1
ATOM 749 O O . GLN A 1 91 ? 13.701 -3.010 -12.352 1.00 88.62 91 GLN A O 1
ATOM 754 N N . ASN A 1 92 ? 14.171 -1.853 -14.206 1.00 86.94 92 ASN A N 1
ATOM 755 C CA . ASN A 1 92 ? 15.525 -1.465 -13.787 1.00 86.94 92 ASN A CA 1
ATOM 756 C C . ASN A 1 92 ? 15.555 -0.606 -12.511 1.00 86.94 92 ASN A C 1
ATOM 758 O O . ASN A 1 92 ? 16.555 -0.594 -11.798 1.00 86.94 92 ASN A O 1
ATOM 762 N N . TYR A 1 93 ? 14.493 0.156 -12.240 1.00 84.62 93 TYR A N 1
ATOM 763 C CA . TYR A 1 93 ? 14.353 0.905 -10.993 1.00 84.62 93 TYR A CA 1
ATOM 764 C C . TYR A 1 93 ? 14.067 -0.027 -9.805 1.00 84.62 93 TYR A C 1
ATOM 766 O O . TYR A 1 93 ? 14.629 0.171 -8.730 1.00 84.62 93 TYR A O 1
ATOM 774 N N . TYR A 1 94 ? 13.229 -1.049 -10.011 1.00 80.75 94 TYR A N 1
ATOM 775 C CA . TYR A 1 94 ? 12.873 -2.044 -8.993 1.00 80.75 94 TYR A CA 1
ATOM 776 C C . TYR A 1 94 ? 13.990 -3.056 -8.710 1.00 80.75 94 TYR A C 1
ATOM 778 O O . TYR A 1 94 ? 14.200 -3.399 -7.551 1.00 80.75 94 TYR A O 1
ATOM 786 N N . ASP A 1 95 ? 14.750 -3.472 -9.726 1.00 80.56 95 ASP A N 1
ATOM 787 C CA . ASP A 1 95 ? 15.886 -4.404 -9.592 1.00 80.56 95 ASP A CA 1
ATOM 788 C C . ASP A 1 95 ? 17.096 -3.777 -8.861 1.00 80.56 95 ASP A C 1
ATOM 790 O O . ASP A 1 95 ? 18.149 -4.400 -8.716 1.00 80.56 95 ASP A O 1
ATOM 794 N N . GLY A 1 96 ? 16.944 -2.538 -8.381 1.00 68.94 96 GLY A N 1
ATOM 795 C CA . GLY A 1 96 ? 18.028 -1.713 -7.890 1.00 68.94 96 GLY A CA 1
ATOM 796 C C . GLY A 1 96 ? 18.835 -1.202 -9.075 1.00 68.94 96 GLY A C 1
ATOM 797 O O . GLY A 1 96 ? 19.313 -1.962 -9.917 1.00 68.94 96 GLY A O 1
ATOM 798 N N . LEU A 1 97 ? 19.003 0.115 -9.153 1.00 58.50 97 LEU A N 1
ATOM 799 C CA . LEU A 1 97 ? 19.925 0.716 -10.105 1.00 58.50 97 LEU A CA 1
ATOM 800 C C . LEU A 1 97 ? 21.311 0.083 -9.900 1.00 58.50 97 LEU A C 1
ATOM 802 O O . LEU A 1 97 ? 22.036 0.465 -8.985 1.00 58.50 97 LEU A O 1
ATOM 806 N N . ASN A 1 98 ? 21.708 -0.849 -10.767 1.00 57.69 98 ASN A N 1
ATOM 807 C CA . ASN A 1 98 ? 23.107 -1.233 -10.927 1.00 57.69 98 ASN A CA 1
ATOM 808 C C . ASN A 1 98 ? 23.815 -0.080 -11.651 1.00 57.69 98 ASN A C 1
ATOM 810 O O . ASN A 1 98 ? 24.209 -0.189 -12.813 1.00 57.69 98 ASN A O 1
ATOM 814 N N . CYS A 1 99 ? 23.905 1.071 -10.984 1.00 55.06 99 CYS A N 1
ATOM 815 C CA . CYS A 1 99 ? 24.750 2.172 -11.406 1.00 55.06 99 CYS A CA 1
ATOM 816 C C . CYS A 1 99 ? 26.192 1.711 -11.240 1.00 55.06 99 CYS A C 1
ATOM 818 O O . CYS A 1 99 ? 26.773 1.868 -10.170 1.00 55.06 99 CYS A O 1
ATOM 820 N N . LYS A 1 100 ? 26.758 1.136 -12.301 1.00 61.50 100 LYS A N 1
ATOM 821 C CA . LYS A 1 100 ? 28.201 0.957 -12.373 1.00 61.50 100 LYS A CA 1
ATOM 822 C C . LYS A 1 100 ? 28.841 2.296 -12.673 1.00 61.50 100 LYS A C 1
ATOM 824 O O . LYS A 1 100 ? 28.552 2.907 -13.706 1.00 61.50 100 LYS A O 1
ATOM 829 N N . ILE A 1 101 ? 29.675 2.767 -11.759 1.00 57.00 101 ILE A N 1
ATOM 830 C CA . ILE A 1 101 ? 30.404 4.020 -11.931 1.00 57.00 101 ILE A CA 1
ATOM 831 C C . ILE A 1 101 ? 31.706 3.650 -12.635 1.00 57.00 101 ILE A C 1
ATOM 833 O O . ILE A 1 101 ? 32.493 2.855 -12.127 1.00 57.00 101 ILE A O 1
ATOM 837 N N . VAL A 1 102 ? 31.928 4.196 -13.830 1.00 63.94 102 VAL A N 1
ATOM 838 C CA . VAL A 1 102 ? 33.234 4.083 -14.484 1.00 63.94 102 VAL A CA 1
ATOM 839 C C . VAL A 1 102 ? 34.152 5.114 -13.845 1.00 63.94 102 VAL A C 1
ATOM 841 O O . VAL A 1 102 ? 34.043 6.303 -14.142 1.00 63.94 102 VAL A O 1
ATOM 844 N N . HIS A 1 103 ? 35.050 4.664 -12.972 1.00 58.19 103 HIS A N 1
ATOM 845 C CA . HIS A 1 103 ? 36.172 5.474 -12.510 1.00 58.19 103 HIS A CA 1
ATOM 846 C C . HIS A 1 103 ? 37.406 5.053 -13.312 1.00 58.19 103 HIS A C 1
ATOM 848 O O . HIS A 1 103 ? 37.811 3.895 -13.270 1.00 58.19 103 HIS A O 1
ATOM 854 N N . GLU A 1 104 ? 37.959 5.976 -14.101 1.00 66.06 104 GLU A N 1
ATOM 855 C CA . GLU A 1 104 ? 39.237 5.787 -14.813 1.00 66.06 104 GLU A CA 1
ATOM 856 C C . GLU A 1 104 ? 39.319 4.533 -15.716 1.00 66.06 104 GLU A C 1
ATOM 858 O O . GLU A 1 104 ? 40.376 3.935 -15.892 1.00 66.06 104 GLU A O 1
ATOM 863 N N . GLY A 1 105 ? 38.204 4.138 -16.339 1.00 71.19 105 GLY A N 1
ATOM 864 C CA . GLY A 1 105 ? 38.181 3.058 -17.334 1.00 71.19 105 GLY A CA 1
ATOM 865 C C . GLY A 1 105 ? 37.925 1.652 -16.783 1.00 71.19 105 GLY A C 1
ATOM 866 O O . GLY A 1 105 ? 37.865 0.710 -17.572 1.00 71.19 105 GLY A O 1
ATOM 867 N N . GLN A 1 106 ? 37.692 1.494 -15.475 1.00 52.84 106 GLN A N 1
ATOM 868 C CA . GLN A 1 106 ? 37.153 0.254 -14.907 1.00 52.84 106 GLN A CA 1
ATOM 869 C C . GLN A 1 106 ? 35.701 0.426 -14.452 1.00 52.84 106 GLN A C 1
ATOM 871 O O . GLN A 1 106 ? 35.340 1.390 -13.778 1.00 52.84 106 GLN A O 1
ATOM 876 N N . LEU A 1 107 ? 34.859 -0.532 -14.845 1.00 53.94 107 LEU A N 1
ATOM 877 C CA . LEU A 1 107 ? 33.475 -0.654 -14.390 1.00 53.94 107 LEU A CA 1
ATOM 878 C C . LEU A 1 107 ? 33.473 -1.269 -12.987 1.00 53.94 107 LEU A C 1
ATOM 880 O O . LEU A 1 107 ? 33.797 -2.451 -12.862 1.00 53.94 107 LEU A O 1
ATOM 884 N N . THR A 1 108 ? 33.085 -0.493 -11.972 1.00 57.56 108 THR A N 1
ATOM 885 C CA . THR A 1 108 ? 32.734 -1.030 -10.643 1.00 57.56 108 THR A CA 1
ATOM 886 C C . THR A 1 108 ? 31.224 -1.102 -10.529 1.00 57.56 108 THR A C 1
ATOM 888 O O . THR A 1 108 ? 30.595 -0.032 -10.683 1.00 57.56 108 THR A O 1
#